Protein AF-A0A0F9BLX8-F1 (afdb_monomer_lite)

pLDDT: mean 84.2, std 12.01, range [45.81, 96.31]

Structure (mmCIF, N/CA/C/O backbone):
data_AF-A0A0F9BLX8-F1
#
_entry.id   AF-A0A0F9BLX8-F1
#
loop_
_atom_site.group_PDB
_atom_site.id
_atom_site.type_symbol
_atom_site.label_atom_id
_atom_site.label_alt_id
_atom_site.label_comp_id
_atom_site.label_asym_id
_atom_site.label_entity_id
_atom_site.label_seq_id
_atom_site.pdbx_PDB_ins_code
_atom_site.Cartn_x
_atom_site.Cartn_y
_atom_site.Cartn_z
_atom_site.occupancy
_atom_site.B_iso_or_equiv
_atom_site.auth_seq_id
_atom_site.auth_comp_id
_atom_site.auth_asym_id
_atom_site.auth_atom_id
_atom_site.pdbx_PDB_model_num
ATOM 1 N N . MET A 1 1 ? -11.736 -12.119 20.269 1.00 47.25 1 MET A N 1
ATOM 2 C CA . MET A 1 1 ? -10.349 -12.096 19.758 1.00 47.25 1 MET A CA 1
ATOM 3 C C . MET A 1 1 ? -9.955 -10.634 19.679 1.00 47.25 1 MET A C 1
ATOM 5 O O . MET A 1 1 ? -10.519 -9.935 18.853 1.00 47.25 1 MET A O 1
ATOM 9 N N . ALA A 1 2 ? -9.136 -10.140 20.609 1.00 53.69 2 ALA A N 1
ATOM 10 C CA . ALA A 1 2 ? -8.719 -8.739 20.595 1.00 53.69 2 ALA A CA 1
ATOM 11 C C . ALA A 1 2 ? -7.754 -8.539 19.419 1.00 53.69 2 ALA A C 1
ATOM 13 O O . ALA A 1 2 ? -6.712 -9.193 19.357 1.00 53.69 2 ALA A O 1
ATOM 14 N N . SER A 1 3 ? -8.152 -7.718 18.450 1.00 59.31 3 SER A N 1
ATOM 15 C CA . SER A 1 3 ? -7.308 -7.286 17.341 1.00 59.31 3 SER A CA 1
ATOM 16 C C . SER A 1 3 ? -6.038 -6.655 17.920 1.00 59.31 3 SER A C 1
ATOM 18 O O . SER A 1 3 ? -6.102 -5.832 18.830 1.00 59.31 3 SER A O 1
ATOM 20 N N . GLY A 1 4 ? -4.864 -6.979 17.373 1.00 78.12 4 GLY A N 1
ATOM 21 C CA . GLY A 1 4 ? -3.614 -6.265 17.684 1.00 78.12 4 GLY A CA 1
ATOM 22 C C . GLY A 1 4 ? -3.611 -4.795 17.227 1.00 78.12 4 GLY A C 1
ATOM 23 O O . GLY A 1 4 ? -2.551 -4.190 17.128 1.00 78.12 4 GLY A O 1
ATOM 24 N N . HIS A 1 5 ? -4.784 -4.235 16.919 1.00 86.94 5 HIS A N 1
ATOM 25 C CA . HIS A 1 5 ? -5.001 -2.954 16.256 1.00 86.94 5 HIS A CA 1
ATOM 26 C C . HIS A 1 5 ? -6.047 -2.092 16.987 1.00 86.94 5 HIS A C 1
ATOM 28 O O . HIS A 1 5 ? -6.649 -1.218 16.374 1.00 86.94 5 HIS A O 1
ATOM 34 N N . ALA A 1 6 ? -6.255 -2.304 18.292 1.00 89.75 6 ALA A N 1
ATOM 35 C CA . ALA A 1 6 ? -7.299 -1.626 19.071 1.00 89.75 6 ALA A CA 1
ATOM 36 C C . ALA A 1 6 ? -7.289 -0.087 18.937 1.00 89.75 6 ALA A C 1
ATOM 38 O O . ALA A 1 6 ? -8.340 0.522 18.7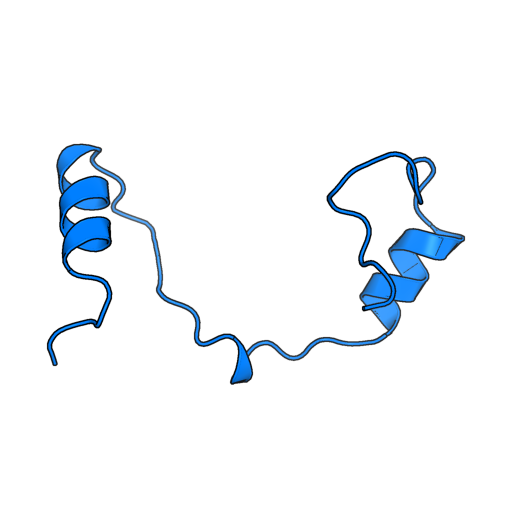75 1.00 89.75 6 ALA A O 1
ATOM 39 N N . ALA A 1 7 ? -6.105 0.538 18.927 1.00 93.00 7 ALA A N 1
ATOM 40 C CA . ALA A 1 7 ? -5.973 1.989 18.754 1.00 93.00 7 ALA A CA 1
ATOM 41 C C . ALA A 1 7 ? -6.416 2.482 17.361 1.00 93.00 7 ALA A C 1
ATOM 43 O O . ALA A 1 7 ? -6.887 3.608 17.216 1.00 93.00 7 ALA A O 1
ATOM 44 N N . LEU A 1 8 ? -6.263 1.649 16.326 1.00 93.31 8 LEU A N 1
ATOM 45 C CA . LEU A 1 8 ? -6.710 1.968 14.968 1.00 93.31 8 LEU A CA 1
ATOM 46 C C . LEU A 1 8 ? -8.216 1.741 14.827 1.00 93.31 8 LEU A C 1
ATOM 48 O O . LEU A 1 8 ? -8.891 2.568 14.222 1.00 93.31 8 LEU A O 1
ATOM 52 N N . ASP A 1 9 ? -8.747 0.683 15.441 1.00 92.25 9 ASP A N 1
ATOM 53 C CA . ASP A 1 9 ? -10.188 0.420 15.461 1.00 92.25 9 ASP A CA 1
ATOM 54 C C . ASP A 1 9 ? -10.949 1.584 16.137 1.00 92.25 9 ASP A C 1
ATOM 56 O O . ASP A 1 9 ? -11.954 2.056 15.603 1.00 92.25 9 ASP A O 1
ATOM 60 N N . GLU A 1 10 ? -10.437 2.115 17.256 1.00 93.69 10 GLU A N 1
ATOM 61 C 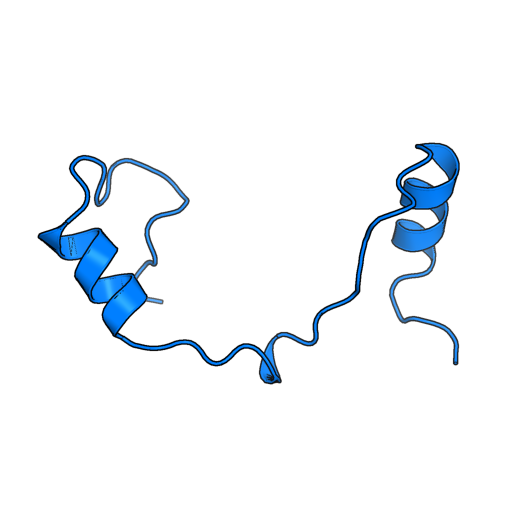CA . GLU A 1 10 ? -10.989 3.302 17.936 1.00 93.69 10 GLU A CA 1
ATOM 62 C C . GLU A 1 10 ? -10.929 4.560 17.055 1.00 93.69 10 GLU A C 1
ATOM 64 O O . GLU A 1 10 ? -11.896 5.326 16.965 1.00 93.69 10 GLU A O 1
ATOM 69 N N . LEU A 1 11 ? -9.809 4.764 16.354 1.00 94.62 11 LEU A N 1
ATOM 70 C CA . LEU A 1 11 ? -9.652 5.878 15.424 1.00 94.62 11 LEU A CA 1
ATOM 71 C C . LEU A 1 11 ? -10.675 5.803 14.283 1.00 94.62 11 LEU A C 1
ATOM 73 O O . LEU A 1 11 ? -11.287 6.816 13.945 1.00 94.62 11 LEU A O 1
ATOM 77 N N . PHE A 1 12 ? -10.874 4.622 13.698 1.00 94.75 12 PHE A N 1
ATOM 78 C CA . PHE A 1 12 ? -11.830 4.424 12.611 1.00 94.75 12 PHE A CA 1
ATOM 79 C C . PHE A 1 12 ? -13.269 4.646 13.072 1.00 94.75 12 PHE A C 1
ATOM 81 O O . PHE A 1 12 ? -14.007 5.363 12.398 1.00 94.75 12 PHE A O 1
ATOM 88 N N . GLN A 1 13 ? -13.636 4.151 14.257 1.00 91.75 13 GLN A N 1
ATOM 89 C CA . GLN A 1 13 ? -14.951 4.402 14.857 1.00 91.75 13 GLN A CA 1
ATOM 90 C C . GLN A 1 13 ? -15.194 5.895 15.109 1.00 91.75 13 GLN A C 1
ATOM 92 O O . GLN A 1 13 ? -16.248 6.417 14.761 1.00 91.75 13 GLN A O 1
ATOM 97 N N . THR A 1 14 ? -14.197 6.612 15.638 1.00 96.31 14 THR A N 1
ATOM 98 C CA . THR A 1 14 ? -14.294 8.061 15.906 1.00 96.31 14 THR A CA 1
ATOM 99 C C . THR A 1 14 ? -14.493 8.882 14.628 1.00 96.31 14 THR A C 1
ATOM 101 O O . THR A 1 14 ? -15.006 10.001 14.666 1.00 96.31 14 THR A O 1
ATOM 104 N N . LYS A 1 15 ? -14.057 8.352 13.483 1.00 96.12 15 LYS A N 1
ATOM 105 C CA . LYS A 1 15 ? -14.149 9.003 12.172 1.00 96.12 15 LYS A CA 1
ATOM 106 C C . LYS A 1 15 ? -15.280 8.458 11.298 1.00 96.12 15 LYS A C 1
ATOM 108 O O . LYS A 1 15 ? -15.379 8.882 10.153 1.00 96.12 15 LYS A O 1
ATOM 113 N N . ASP A 1 16 ? -16.109 7.564 11.837 1.00 95.62 16 ASP A N 1
ATOM 114 C CA . ASP A 1 16 ? -17.210 6.902 11.128 1.00 95.62 16 ASP A CA 1
ATOM 115 C C . ASP A 1 16 ? -16.759 6.103 9.885 1.00 95.62 16 ASP A C 1
ATOM 117 O O . ASP A 1 16 ? -17.493 5.913 8.915 1.00 95.62 16 ASP A O 1
ATOM 121 N N . TYR A 1 17 ? -15.521 5.597 9.907 1.00 95.44 17 TYR A N 1
ATOM 122 C CA . TYR A 1 17 ? -15.029 4.667 8.894 1.00 95.44 17 TYR A CA 1
ATOM 123 C C . TYR A 1 17 ? -15.508 3.258 9.229 1.00 95.44 17 TYR A C 1
ATOM 125 O O . TYR A 1 17 ? -14.884 2.525 9.996 1.00 95.44 17 TYR A O 1
ATOM 133 N N . THR A 1 18 ? -16.648 2.891 8.655 1.00 91.56 18 THR A N 1
ATOM 134 C CA . THR A 1 18 ? -17.321 1.610 8.915 1.00 91.56 18 THR A CA 1
ATOM 135 C C . THR A 1 18 ? -16.962 0.520 7.908 1.00 91.56 18 THR A C 1
ATOM 137 O O . THR A 1 18 ? -17.062 -0.663 8.229 1.00 91.56 18 THR A O 1
ATOM 140 N N . ASP A 1 19 ? -16.494 0.898 6.717 1.00 94.62 19 ASP A N 1
ATOM 141 C CA . ASP A 1 19 ? -16.138 -0.028 5.641 1.00 94.62 19 ASP A CA 1
ATOM 142 C C . ASP A 1 19 ? -14.621 -0.244 5.571 1.00 94.62 19 ASP A C 1
ATOM 144 O O . ASP A 1 19 ? -13.909 0.349 4.759 1.00 94.62 19 ASP A O 1
ATOM 148 N N . TYR A 1 20 ? -14.101 -1.069 6.479 1.00 91.75 20 TYR A N 1
ATOM 149 C CA . TYR A 1 20 ? -12.707 -1.499 6.438 1.00 91.75 20 TYR A CA 1
ATOM 150 C C . TYR A 1 20 ? -12.561 -2.960 6.850 1.00 91.75 20 TYR A C 1
ATOM 152 O O . TYR A 1 20 ? -13.407 -3.554 7.520 1.00 91.75 20 TYR A O 1
ATOM 160 N N . LYS A 1 21 ? -11.433 -3.548 6.453 1.00 90.88 21 LYS A N 1
ATOM 161 C CA . LYS A 1 21 ? -11.064 -4.907 6.828 1.00 90.88 21 LYS A CA 1
ATOM 162 C C . LYS A 1 21 ? -9.568 -4.994 7.072 1.00 90.88 21 LYS A C 1
ATOM 164 O O . LYS A 1 21 ? -8.767 -4.535 6.261 1.00 90.88 21 LYS A O 1
ATOM 169 N N . TRP A 1 22 ? -9.191 -5.665 8.154 1.00 91.94 22 TRP A N 1
ATOM 170 C CA . TRP A 1 22 ? -7.810 -6.072 8.375 1.00 91.94 22 TRP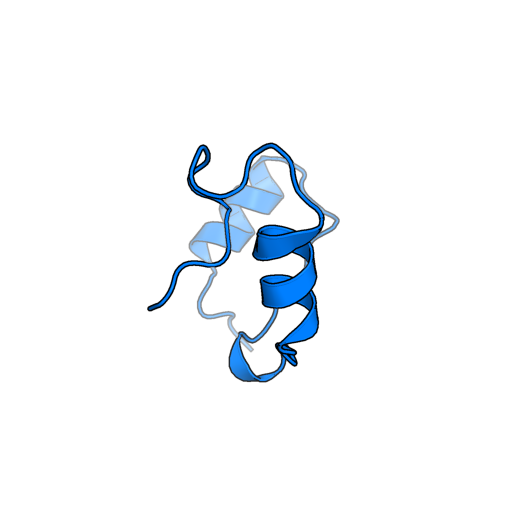 A CA 1
ATOM 171 C C . TRP A 1 22 ? -7.424 -7.181 7.395 1.00 91.94 22 TRP A C 1
ATOM 173 O O . TRP A 1 22 ? -8.089 -8.216 7.319 1.00 91.94 22 TRP A O 1
ATOM 183 N N . ILE A 1 23 ? -6.341 -6.969 6.652 1.00 90.00 23 ILE A N 1
ATOM 184 C CA . ILE A 1 23 ? -5.801 -7.947 5.706 1.00 90.00 23 ILE A CA 1
ATOM 185 C C . ILE A 1 23 ? -4.465 -8.436 6.248 1.00 90.00 23 ILE A C 1
ATOM 187 O O . ILE A 1 23 ? -3.569 -7.641 6.527 1.00 90.00 23 ILE A O 1
ATOM 191 N N . ASN A 1 24 ? -4.324 -9.751 6.386 1.00 88.19 24 ASN A N 1
ATOM 192 C CA . ASN A 1 24 ? -3.049 -10.364 6.719 1.00 88.19 24 ASN A CA 1
ATOM 193 C C . ASN A 1 24 ? -2.114 -10.268 5.500 1.00 88.19 24 ASN A C 1
ATOM 195 O O . ASN A 1 24 ? -2.429 -10.852 4.461 1.00 88.19 24 ASN A O 1
ATOM 199 N N . PRO A 1 25 ? -0.949 -9.598 5.593 1.00 83.56 25 PRO A N 1
ATOM 200 C CA . PRO A 1 25 ? -0.054 -9.431 4.449 1.00 83.56 25 PRO A CA 1
ATOM 201 C C . PRO A 1 25 ? 0.396 -10.755 3.818 1.00 83.56 25 PRO A C 1
ATOM 203 O O . PRO A 1 25 ? 0.647 -10.806 2.620 1.00 83.56 25 PRO A O 1
ATOM 206 N N . LYS A 1 26 ? 0.459 -11.841 4.603 1.00 86.31 26 LYS A N 1
ATOM 207 C CA . LYS A 1 26 ? 0.840 -13.177 4.113 1.00 86.31 26 LYS A CA 1
ATOM 208 C C . LYS A 1 26 ? -0.214 -13.823 3.206 1.00 86.31 26 LYS A C 1
ATOM 210 O O . LYS A 1 26 ? 0.114 -14.752 2.480 1.00 86.31 26 LYS A O 1
ATOM 215 N N . GLU A 1 27 ? -1.460 -13.356 3.259 1.00 90.31 27 GLU A N 1
ATOM 216 C CA . GLU A 1 27 ? -2.561 -13.837 2.411 1.00 90.31 27 GLU A CA 1
ATOM 217 C C . GLU A 1 27 ? -2.647 -13.074 1.081 1.00 90.31 27 GLU A C 1
ATOM 219 O O . GLU A 1 27 ? -3.363 -13.485 0.169 1.00 90.31 27 GLU A O 1
ATOM 224 N N . ILE A 1 28 ? -1.906 -11.971 0.943 1.00 86.00 28 ILE A N 1
ATOM 225 C CA . ILE A 1 28 ? -1.875 -11.179 -0.283 1.00 86.00 28 ILE A CA 1
ATOM 226 C C . ILE A 1 28 ? -0.970 -11.891 -1.290 1.00 86.00 28 ILE A C 1
ATOM 228 O O . ILE A 1 28 ? 0.258 -11.829 -1.209 1.00 86.00 28 ILE A O 1
ATOM 232 N N . ILE A 1 29 ? -1.582 -12.562 -2.268 1.00 82.88 29 ILE A N 1
ATOM 233 C CA . ILE A 1 29 ? -0.856 -13.179 -3.380 1.00 82.88 29 ILE A CA 1
ATOM 234 C C . ILE A 1 29 ? -0.322 -12.063 -4.279 1.00 82.88 29 ILE A C 1
ATOM 236 O O . ILE A 1 29 ? -1.043 -11.491 -5.097 1.00 82.88 29 ILE A O 1
ATOM 240 N N . VAL A 1 30 ? 0.963 -11.754 -4.126 1.00 76.50 30 VAL A N 1
ATOM 241 C CA . VAL A 1 30 ? 1.674 -10.841 -5.018 1.00 76.50 30 VAL A CA 1
ATOM 242 C C . VAL A 1 30 ? 2.207 -11.610 -6.220 1.00 76.50 30 VAL A C 1
ATOM 244 O O . VAL A 1 30 ? 2.908 -12.612 -6.099 1.00 76.50 30 VAL A O 1
ATOM 247 N N . SER A 1 31 ? 1.879 -11.134 -7.411 1.00 80.56 31 SER A N 1
ATOM 248 C CA . SER A 1 31 ? 2.313 -11.728 -8.673 1.00 80.56 31 SER A CA 1
ATOM 249 C C . SER A 1 31 ? 3.163 -10.748 -9.465 1.00 80.56 31 SER A C 1
ATOM 251 O O . SER A 1 31 ? 2.934 -9.536 -9.450 1.00 80.56 31 SER A O 1
ATOM 253 N N . GLN A 1 32 ? 4.120 -11.287 -10.220 1.00 82.81 32 GLN A N 1
ATOM 254 C CA . GLN A 1 32 ? 5.084 -10.498 -10.992 1.00 82.81 32 GLN A CA 1
ATOM 255 C C . GLN A 1 32 ? 4.423 -9.564 -12.019 1.00 82.81 32 GLN A C 1
ATOM 257 O O . GLN A 1 32 ? 5.011 -8.547 -12.380 1.00 82.81 32 GLN A O 1
ATOM 262 N N . TRP A 1 33 ? 3.179 -9.834 -12.438 1.00 84.88 33 TRP A N 1
ATOM 263 C CA . TRP A 1 33 ? 2.455 -8.964 -13.369 1.00 84.88 33 TRP A CA 1
ATOM 264 C C . TRP A 1 33 ? 2.268 -7.535 -12.835 1.00 84.88 33 TRP A C 1
ATOM 266 O O . TRP A 1 33 ? 2.289 -6.603 -13.631 1.00 84.88 33 TRP A O 1
ATOM 276 N N . ALA A 1 34 ? 2.149 -7.331 -11.514 1.00 83.94 34 ALA A N 1
ATOM 277 C CA . ALA A 1 34 ? 2.032 -5.991 -10.934 1.00 83.94 34 ALA A CA 1
ATOM 278 C C . ALA A 1 34 ? 3.318 -5.171 -11.152 1.00 83.94 34 ALA A C 1
ATOM 280 O O . ALA A 1 34 ? 3.255 -3.993 -11.511 1.00 83.94 34 ALA A O 1
ATOM 281 N N . ARG A 1 35 ? 4.485 -5.822 -11.029 1.00 86.94 35 ARG A N 1
ATOM 282 C CA . ARG A 1 35 ? 5.789 -5.235 -11.374 1.00 86.94 35 ARG A CA 1
ATOM 283 C C . ARG A 1 35 ? 5.883 -4.982 -12.879 1.00 86.94 35 ARG A C 1
ATOM 285 O O . ARG A 1 35 ? 6.231 -3.880 -13.285 1.00 86.94 35 ARG A O 1
ATOM 292 N N . MET A 1 36 ? 5.503 -5.963 -13.699 1.00 87.25 36 MET A N 1
ATOM 293 C CA . MET A 1 36 ? 5.512 -5.858 -15.165 1.00 87.25 36 MET A CA 1
ATOM 294 C C . MET A 1 36 ? 4.648 -4.693 -15.674 1.00 87.25 36 MET A C 1
ATOM 296 O O . MET A 1 36 ? 5.112 -3.892 -16.481 1.00 87.25 36 MET A O 1
ATOM 300 N N . LYS A 1 37 ? 3.417 -4.550 -15.164 1.00 86.81 37 LYS A N 1
ATOM 301 C CA . LYS A 1 37 ? 2.520 -3.435 -15.497 1.00 86.81 37 LYS A CA 1
ATOM 302 C C . LYS A 1 37 ? 3.157 -2.099 -15.130 1.00 86.81 37 LYS A C 1
ATOM 304 O O . LYS A 1 37 ? 3.056 -1.156 -15.902 1.00 86.81 37 LYS A O 1
ATOM 309 N N . CYS A 1 38 ? 3.789 -1.998 -13.962 1.00 88.00 38 CYS A N 1
ATOM 310 C CA . CYS A 1 38 ? 4.410 -0.743 -13.568 1.00 88.00 38 CYS A CA 1
ATOM 311 C C . CYS A 1 38 ? 5.621 -0.414 -14.454 1.00 88.00 38 CYS A C 1
ATOM 313 O O . CYS A 1 38 ? 5.637 0.653 -15.043 1.00 88.00 38 CYS A O 1
ATOM 315 N N . MET A 1 39 ? 6.559 -1.348 -14.642 1.00 89.06 39 MET A N 1
ATOM 316 C CA . MET A 1 39 ? 7.777 -1.123 -15.438 1.00 89.06 39 MET A CA 1
ATOM 317 C C . MET A 1 39 ? 7.510 -0.816 -16.915 1.00 89.06 39 MET A C 1
ATOM 319 O O . MET A 1 39 ? 8.226 -0.017 -17.508 1.00 89.06 39 MET A O 1
ATOM 323 N N . PHE A 1 40 ? 6.511 -1.466 -17.519 1.00 90.75 40 PHE A N 1
ATOM 324 C CA . PHE A 1 40 ? 6.311 -1.423 -18.974 1.00 90.75 40 PHE A CA 1
ATOM 325 C C . PHE A 1 40 ? 4.985 -0.793 -19.411 1.00 90.75 40 PHE A C 1
ATOM 327 O O . PHE A 1 40 ? 4.799 -0.525 -20.593 1.00 90.75 40 PHE A O 1
ATOM 334 N N . GLY A 1 41 ? 4.047 -0.578 -18.487 1.00 88.50 41 GLY A N 1
ATOM 335 C CA . GLY A 1 41 ? 2.697 -0.085 -18.779 1.00 88.50 41 GLY A CA 1
ATOM 336 C C . GLY A 1 41 ? 2.308 1.180 -18.014 1.00 88.50 41 GLY A C 1
ATOM 337 O O . GLY A 1 41 ? 1.150 1.587 -18.085 1.00 88.50 41 GLY A O 1
ATOM 338 N N . CYS A 1 42 ? 3.230 1.792 -17.267 1.00 88.81 42 CYS A N 1
ATOM 339 C CA . CYS A 1 42 ? 2.989 3.019 -16.513 1.00 88.81 42 CYS A CA 1
ATOM 340 C C . CYS A 1 42 ? 3.992 4.103 -16.925 1.00 88.81 42 CYS A C 1
ATOM 342 O O . CYS A 1 42 ? 5.195 3.902 -16.794 1.00 88.81 42 CYS A O 1
ATOM 344 N N . GLY A 1 43 ? 3.504 5.269 -17.363 1.00 89.75 43 GLY A N 1
ATOM 345 C CA . GLY A 1 43 ? 4.362 6.422 -17.685 1.00 89.75 43 GLY A CA 1
ATOM 346 C C . GLY A 1 43 ? 5.040 7.053 -16.462 1.00 89.75 43 GLY A C 1
ATOM 347 O O . GLY A 1 43 ? 6.046 7.737 -16.594 1.00 89.75 43 GLY A O 1
ATOM 348 N N . GLU A 1 44 ? 4.524 6.767 -15.266 1.00 89.38 44 GLU A N 1
ATOM 349 C CA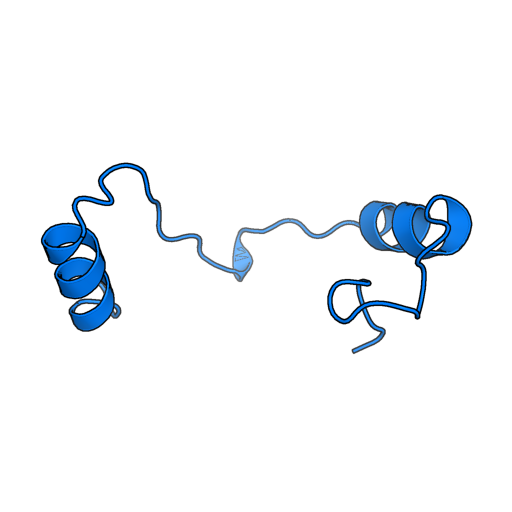 . GLU A 1 44 ? 5.038 7.283 -13.993 1.00 89.38 44 GLU A CA 1
ATOM 350 C C . GLU A 1 44 ? 6.008 6.313 -13.299 1.00 89.38 44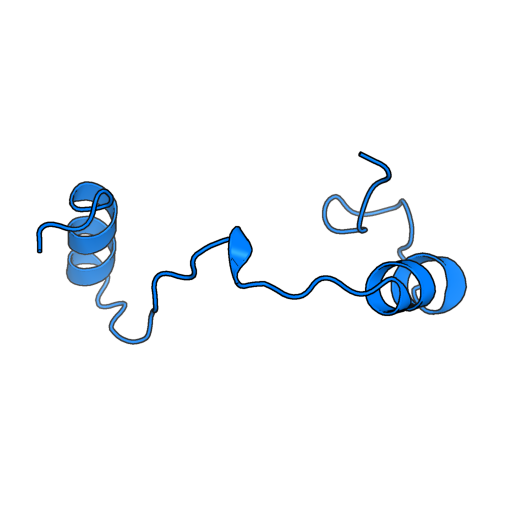 GLU A C 1
ATOM 352 O O . GLU A 1 44 ? 6.314 6.481 -12.116 1.00 89.38 44 GLU A O 1
ATOM 357 N N . TYR A 1 45 ? 6.462 5.260 -13.991 1.00 89.00 45 TYR A N 1
ATOM 358 C CA . TYR A 1 45 ? 7.405 4.303 -13.415 1.00 89.00 45 TYR A CA 1
ATOM 359 C C . TYR A 1 45 ? 8.678 5.003 -12.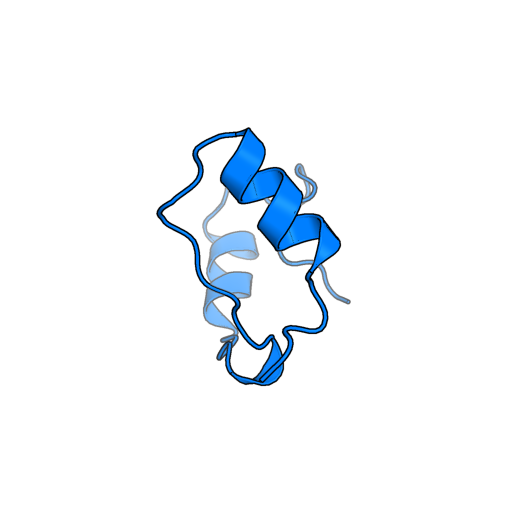919 1.00 89.00 45 TYR A C 1
ATOM 361 O O . TYR A 1 45 ? 9.349 5.697 -13.677 1.00 89.00 45 TYR A O 1
ATOM 369 N N . GLY A 1 46 ? 9.010 4.813 -11.640 1.00 85.62 46 GLY A N 1
ATOM 370 C CA . GLY A 1 46 ? 10.171 5.433 -10.996 1.00 85.62 46 GLY A CA 1
ATOM 371 C C . GLY A 1 46 ? 9.979 6.895 -10.573 1.00 85.62 46 GLY A C 1
ATOM 372 O O . GLY A 1 46 ? 10.868 7.441 -9.929 1.00 85.62 46 GLY A O 1
ATOM 373 N N . ASN A 1 47 ? 8.828 7.510 -10.868 1.00 87.94 47 ASN A N 1
ATOM 374 C CA . ASN A 1 47 ? 8.552 8.921 -10.567 1.00 87.94 47 ASN A CA 1
ATOM 375 C C . ASN A 1 47 ? 7.645 9.123 -9.342 1.00 87.94 47 ASN A C 1
ATOM 377 O O . ASN A 1 47 ? 7.457 10.250 -8.888 1.00 87.94 47 ASN A O 1
ATOM 381 N N . ASN A 1 48 ? 7.085 8.045 -8.780 1.00 80.50 48 ASN A N 1
ATOM 382 C CA . ASN A 1 48 ? 6.252 8.097 -7.579 1.00 80.50 48 ASN A CA 1
ATOM 383 C C . ASN A 1 48 ? 6.683 7.063 -6.522 1.00 80.50 48 ASN A C 1
ATOM 385 O O . ASN A 1 48 ? 7.319 6.054 -6.823 1.00 80.50 48 ASN A O 1
ATOM 389 N N . ALA A 1 49 ? 6.299 7.310 -5.266 1.00 74.94 49 ALA A N 1
ATOM 390 C CA . ALA A 1 49 ? 6.618 6.453 -4.117 1.00 74.94 49 ALA A CA 1
ATOM 391 C C . ALA A 1 49 ? 5.737 5.187 -4.016 1.00 74.94 49 ALA A C 1
ATOM 393 O O . ALA A 1 49 ? 5.742 4.504 -2.995 1.00 74.94 49 ALA A O 1
ATOM 394 N N . SER A 1 50 ? 4.953 4.894 -5.054 1.00 77.50 50 SER A N 1
ATOM 395 C CA . SER A 1 50 ? 4.001 3.781 -5.117 1.00 77.50 50 SER A CA 1
ATOM 396 C C . SER A 1 50 ? 4.322 2.783 -6.233 1.00 77.50 50 SER A C 1
ATOM 398 O O . SER A 1 50 ? 3.640 1.763 -6.359 1.00 77.50 50 SER A O 1
ATOM 400 N N . CYS A 1 51 ? 5.380 3.025 -7.015 1.00 81.75 51 CYS A N 1
ATOM 401 C CA . CYS A 1 51 ? 5.944 2.016 -7.900 1.00 81.75 51 CYS A CA 1
ATOM 402 C C . CYS A 1 51 ? 6.415 0.834 -7.050 1.00 81.75 51 CYS A C 1
ATOM 404 O O . CYS A 1 51 ? 7.110 1.071 -6.065 1.00 81.75 51 CYS A O 1
ATOM 406 N N . PRO A 1 52 ? 6.079 -0.419 -7.407 1.00 76.62 52 PRO A N 1
ATOM 407 C CA . PRO A 1 52 ? 6.583 -1.589 -6.709 1.00 76.62 52 PRO A CA 1
ATOM 408 C C . PRO A 1 52 ? 8.117 -1.583 -6.820 1.00 76.62 52 PRO A C 1
ATOM 410 O O . PRO A 1 52 ? 8.641 -1.850 -7.907 1.00 76.62 52 PRO A O 1
ATOM 413 N N . PRO A 1 53 ? 8.852 -1.244 -5.743 1.00 65.56 53 PRO A N 1
ATOM 414 C CA . PRO A 1 53 ? 10.296 -1.136 -5.795 1.00 65.56 53 PRO A CA 1
ATOM 415 C C . PRO A 1 53 ? 10.897 -2.539 -5.775 1.00 65.56 53 PRO A C 1
ATOM 417 O O . PRO A 1 53 ? 10.277 -3.506 -5.324 1.00 65.56 53 PRO A O 1
ATOM 420 N N . ASN A 1 54 ? 12.137 -2.664 -6.231 1.00 51.97 54 ASN A N 1
ATOM 421 C CA . ASN A 1 54 ? 12.978 -3.781 -5.827 1.00 51.97 54 ASN A CA 1
ATOM 422 C C . ASN A 1 54 ? 13.544 -3.485 -4.427 1.00 51.97 54 ASN A C 1
ATOM 424 O O . ASN A 1 54 ? 14.685 -3.049 -4.294 1.00 51.97 54 ASN A O 1
ATOM 428 N N . VAL A 1 55 ? 12.698 -3.660 -3.407 1.00 45.81 55 VAL A N 1
ATOM 429 C CA . VAL A 1 55 ? 13.091 -4.463 -2.241 1.00 45.81 55 VAL A CA 1
ATOM 430 C C . VAL A 1 55 ? 12.672 -5.905 -2.498 1.00 45.81 55 VAL A C 1
ATOM 432 O O . VAL A 1 55 ? 11.667 -6.106 -3.237 1.00 45.81 55 VAL A O 1
#

Radius of gyration: 16.44 Å; chains: 1; bounding box: 30×23×40 Å

Organism: NCBI:txid412755

Secondary structure (DSSP, 8-state):
---TTHHHHHHHHHTT--S-----GGG----HHHHHHHHHH-TTTTTSTTS----

InterPro domains:
  IPR019271 Protein of unknown function DUF2284, metal-binding [PF10050] (21-55)

Sequence (55 aa):
MASGHAALDELFQTKDYTDYKWINPKEIIVSQWARMKCMFGCGEYGNNASCPPNV

Foldseek 3Di:
DDPPCVVVVVVCVVVVVPDDDDDDPVPDDDDCVLLVCLVPVNPCRPVDPPRPDDD